Protein AF-A0A3B0TX90-F1 (afdb_monomer)

Organism: NCBI:txid652676

Foldseek 3Di:
DVVVVVVCCVPVVVVVVVVVVVVVVVVVVVVVVVVVVVVVVVVVVVVVLVVLDPVVLLVLLVVLLVVCCVVPVVCNVVSVVLSVLLVCCSNPQQPDQKHFQVSQVSNVVSSVVSVCSVCPVPDDDDDDDDDPDRRDIDRPPPVVVVVVVVD

Secondary structure (DSSP, 8-state):
-HHHHHHHHHHHHHHHHHHHHHHHHHHHHHHHHHHHHHHHHHHHHHHHHHHTS-HHHHHHHHHHHHHHHHH-GGGHHHHHHHHHHHHHIIIIISSSS-EEHHHHHHHHHHHHHHHHHHTTTT---------S-TT-EE-TTHHHHHHHHH-

Mean predicted aligned error: 8.79 Å

InterPro domains:
  IPR010559 Signal transduction histidine kinase, internal region [PF06580] (44-121)
  IPR050640 Bacterial two-component sensor kinase systems [PTHR34220] (16-148)

Sequence (151 aa):
MKCLSDYLWQTLVPIVFFSFLWMLYGYLEKQEEVELVQQKNTEMELQFLKSQINPHVLFNNLNTIYSYSLEQPKKVPKLILMLSDNLKHVLYESDGHKVALQNELDYIDNYIAFQKIRTENIKTIEYSKKITNFKHEIAPLLLITIIEKCL

Radius of gyration: 30.24 Å; Cα contacts (8 Å, |Δi|>4): 71; chains: 1; bounding box: 78×25×91 Å

Structure (mmCIF, N/CA/C/O backbone):
data_AF-A0A3B0TX90-F1
#
_entry.id   AF-A0A3B0TX90-F1
#
loop_
_atom_site.group_PDB
_atom_site.id
_atom_site.type_symbol
_atom_site.label_atom_id
_atom_site.label_alt_id
_atom_site.label_comp_id
_atom_site.label_asym_id
_atom_site.label_entity_id
_atom_site.label_seq_id
_atom_site.pdbx_PDB_ins_code
_atom_site.Cartn_x
_atom_site.Cartn_y
_atom_site.Cartn_z
_atom_site.occupancy
_atom_site.B_iso_or_equiv
_atom_site.auth_seq_id
_atom_site.auth_comp_id
_atom_site.auth_asym_id
_atom_site.auth_atom_id
_atom_site.pdbx_PDB_model_num
ATOM 1 N N . MET A 1 1 ? 48.476 -1.879 -64.547 1.00 58.41 1 MET A N 1
ATOM 2 C CA . MET A 1 1 ? 47.214 -1.914 -63.769 1.00 58.41 1 MET A CA 1
ATOM 3 C C . MET A 1 1 ? 47.365 -2.303 -62.290 1.00 58.41 1 MET A C 1
ATOM 5 O O . MET A 1 1 ? 46.366 -2.217 -61.596 1.00 58.41 1 MET A O 1
ATOM 9 N N . LYS A 1 2 ? 48.553 -2.665 -61.764 1.00 58.09 2 LYS A N 1
ATOM 10 C CA . LYS A 1 2 ? 48.714 -3.005 -60.331 1.00 58.09 2 LYS A CA 1
ATOM 11 C C . LYS A 1 2 ? 48.678 -1.786 -59.381 1.00 58.09 2 LYS A C 1
ATOM 13 O O . LYS A 1 2 ? 48.005 -1.853 -58.367 1.00 58.09 2 LYS A O 1
ATOM 18 N N . CYS A 1 3 ? 49.231 -0.628 -59.774 1.00 69.56 3 CYS A N 1
ATOM 19 C CA . CYS A 1 3 ? 49.285 0.547 -58.883 1.00 69.56 3 CYS A CA 1
ATOM 20 C C . CYS A 1 3 ? 47.922 1.072 -58.402 1.00 69.56 3 CYS A C 1
ATOM 22 O O . CYS A 1 3 ? 47.783 1.375 -57.226 1.00 69.56 3 CYS A O 1
ATOM 24 N N . LEU A 1 4 ? 46.911 1.199 -59.272 1.00 72.62 4 LEU A N 1
ATOM 25 C CA . LEU A 1 4 ? 45.627 1.792 -58.863 1.00 72.62 4 LEU A CA 1
ATOM 26 C C . LEU A 1 4 ? 44.883 0.896 -57.858 1.00 72.62 4 LEU A C 1
ATOM 28 O O . LEU A 1 4 ? 44.311 1.392 -56.895 1.00 72.62 4 LEU A O 1
ATOM 32 N N . SER A 1 5 ? 44.941 -0.423 -58.065 1.00 80.50 5 SER A N 1
ATOM 33 C CA . SER A 1 5 ? 44.339 -1.410 -57.165 1.00 80.50 5 SER A CA 1
ATOM 34 C C . SER A 1 5 ? 44.992 -1.395 -55.781 1.00 80.50 5 SER A C 1
ATOM 36 O O . SER A 1 5 ? 44.286 -1.476 -54.779 1.00 80.50 5 SER A O 1
ATOM 38 N N . ASP A 1 6 ? 46.318 -1.247 -55.716 1.00 82.62 6 ASP A N 1
ATOM 39 C CA . ASP A 1 6 ? 47.061 -1.260 -54.451 1.00 82.62 6 ASP A CA 1
ATOM 40 C C . ASP A 1 6 ? 46.771 -0.009 -53.599 1.00 82.62 6 ASP A C 1
ATOM 42 O O . ASP A 1 6 ? 46.571 -0.119 -52.389 1.00 82.62 6 ASP A O 1
ATOM 46 N N . TYR A 1 7 ? 46.650 1.173 -54.222 1.00 83.94 7 TYR A N 1
ATOM 47 C CA . TYR A 1 7 ? 46.251 2.409 -53.527 1.00 83.94 7 TYR A CA 1
ATOM 48 C C . TYR A 1 7 ? 44.793 2.374 -53.043 1.00 83.94 7 TYR A C 1
ATOM 50 O O . TYR A 1 7 ? 44.487 2.833 -51.938 1.00 83.94 7 TYR A O 1
ATOM 58 N N . LEU A 1 8 ? 43.884 1.807 -53.843 1.00 81.94 8 LEU A N 1
ATOM 59 C CA . LEU A 1 8 ? 42.488 1.619 -53.438 1.00 81.94 8 LEU A CA 1
ATOM 60 C C . LEU A 1 8 ? 42.384 0.665 -52.242 1.00 81.94 8 LEU A C 1
ATOM 62 O O . LEU A 1 8 ? 41.662 0.951 -51.291 1.00 81.94 8 LEU A O 1
ATOM 66 N N . TRP A 1 9 ? 43.156 -0.423 -52.239 1.00 85.25 9 TRP A N 1
ATOM 67 C CA . TRP A 1 9 ? 43.198 -1.357 -51.115 1.00 85.25 9 TRP A CA 1
ATOM 68 C C . TRP A 1 9 ? 43.786 -0.724 -49.843 1.00 85.25 9 TRP A C 1
ATOM 70 O O . TRP A 1 9 ? 43.217 -0.878 -48.763 1.00 85.25 9 TRP A O 1
ATOM 80 N N . GLN A 1 10 ? 44.872 0.052 -49.963 1.00 85.75 10 GLN A N 1
ATOM 81 C CA . GLN A 1 10 ? 45.500 0.746 -48.826 1.00 85.75 10 GLN A CA 1
ATOM 82 C C . GLN A 1 10 ? 44.595 1.789 -48.159 1.00 85.75 10 GLN A C 1
ATOM 84 O O . GLN A 1 10 ? 44.761 2.052 -46.972 1.00 85.75 10 GLN A O 1
ATOM 89 N N . THR A 1 11 ? 43.652 2.382 -48.891 1.00 87.56 11 THR A N 1
ATOM 90 C CA . THR A 1 11 ? 42.752 3.422 -48.362 1.00 87.56 11 THR A CA 1
ATOM 91 C C . THR A 1 11 ? 41.418 2.863 -47.872 1.00 87.56 11 THR A C 1
ATOM 93 O O . THR A 1 11 ? 40.937 3.273 -46.817 1.00 87.56 11 THR A O 1
ATOM 96 N N . LEU A 1 12 ? 40.836 1.890 -48.578 1.00 91.81 12 LEU A N 1
ATOM 97 C CA . LEU A 1 12 ? 39.545 1.301 -48.212 1.00 91.81 12 LEU A CA 1
ATOM 98 C C . LEU A 1 12 ? 39.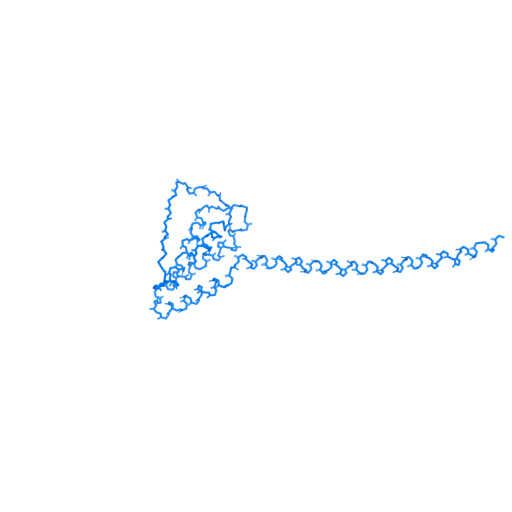618 0.443 -46.948 1.00 91.81 12 LEU A C 1
ATOM 100 O O . LEU A 1 12 ? 38.717 0.520 -46.114 1.00 91.81 12 LEU A O 1
ATOM 104 N N . VAL A 1 13 ? 40.679 -0.354 -46.780 1.00 92.19 13 VAL A N 1
ATOM 105 C CA . VAL A 1 13 ? 40.799 -1.269 -45.633 1.00 92.19 13 VAL A CA 1
ATOM 106 C C . VAL A 1 13 ? 40.806 -0.513 -44.295 1.00 92.19 13 VAL A C 1
ATOM 108 O O . VAL A 1 13 ? 40.012 -0.877 -43.426 1.00 92.19 13 VAL A O 1
ATOM 111 N N . PRO A 1 14 ? 41.595 0.566 -44.109 1.00 93.38 14 PRO A N 1
ATOM 112 C CA . PRO A 1 14 ? 41.521 1.377 -42.898 1.00 93.38 14 PRO A CA 1
ATOM 113 C C . PRO A 1 14 ? 40.147 2.006 -42.685 1.00 93.38 14 PRO A C 1
ATOM 115 O O . PRO A 1 14 ? 39.657 1.984 -41.566 1.00 93.38 14 PRO A O 1
ATOM 118 N N . ILE A 1 15 ? 39.494 2.528 -43.731 1.00 95.12 15 ILE A N 1
ATOM 119 C CA . ILE A 1 15 ? 38.168 3.159 -43.602 1.00 95.12 15 ILE A CA 1
ATOM 120 C C . ILE A 1 15 ? 37.134 2.151 -43.097 1.00 95.12 15 ILE A C 1
ATOM 122 O O . ILE A 1 15 ? 36.398 2.445 -42.157 1.00 95.12 15 ILE A O 1
ATOM 126 N N . VAL A 1 16 ? 37.102 0.953 -43.683 1.00 95.38 16 VAL A N 1
ATOM 127 C CA . VAL A 1 16 ? 36.196 -0.118 -43.247 1.00 95.38 16 VAL A CA 1
ATOM 128 C C . VAL A 1 16 ? 36.539 -0.560 -41.827 1.00 95.38 16 VAL A C 1
ATOM 130 O O . VAL A 1 16 ? 35.637 -0.740 -41.015 1.00 95.38 16 VAL A O 1
ATOM 133 N N . PHE A 1 17 ? 37.826 -0.672 -41.493 1.00 95.25 17 PHE A N 1
ATOM 134 C CA . PHE A 1 17 ? 38.270 -1.033 -40.150 1.00 95.25 17 PHE A CA 1
ATOM 135 C C . PHE A 1 17 ? 37.866 0.012 -39.101 1.00 95.25 17 PHE A C 1
ATOM 137 O O . PHE A 1 17 ? 37.266 -0.340 -38.091 1.00 95.25 17 PHE A O 1
ATOM 144 N N . PHE A 1 18 ? 38.116 1.300 -39.349 1.00 96.12 18 PHE A N 1
ATOM 145 C CA . PHE A 1 18 ? 37.708 2.385 -38.455 1.00 96.12 18 PHE A CA 1
ATOM 146 C C . PHE A 1 18 ? 36.187 2.504 -38.355 1.00 96.12 18 PHE A C 1
ATOM 148 O O . PHE A 1 18 ? 35.671 2.706 -37.261 1.00 96.12 18 PHE A O 1
ATOM 155 N N . SER A 1 19 ? 35.460 2.324 -39.461 1.00 95.31 19 SER A N 1
ATOM 156 C CA . SER A 1 19 ? 33.996 2.288 -39.450 1.00 95.31 19 SER A CA 1
ATOM 157 C C . SER A 1 19 ? 33.471 1.120 -38.617 1.00 95.31 19 SER A C 1
ATOM 159 O O . SER A 1 19 ? 32.530 1.304 -37.850 1.00 95.31 19 SER A O 1
ATOM 161 N N . PHE A 1 20 ? 34.096 -0.053 -38.719 1.00 96.38 20 PHE A N 1
ATOM 162 C CA . PHE A 1 20 ? 33.746 -1.224 -37.923 1.00 96.38 20 PHE A CA 1
ATOM 163 C C . PHE A 1 20 ? 34.062 -1.022 -36.438 1.00 96.38 20 PHE A C 1
ATOM 165 O O . PHE A 1 20 ? 33.230 -1.336 -35.592 1.00 96.38 20 PHE A O 1
ATOM 172 N N . LEU A 1 21 ? 35.218 -0.436 -36.107 1.00 96.44 21 LEU A N 1
ATOM 173 C CA . LEU A 1 21 ? 35.563 -0.081 -34.729 1.00 96.44 21 LEU A CA 1
ATOM 174 C C . LEU A 1 21 ? 34.595 0.949 -34.143 1.00 96.44 21 LEU A C 1
ATOM 176 O O . LEU A 1 21 ? 34.167 0.801 -33.003 1.00 96.44 21 LEU A O 1
ATOM 180 N N . TRP A 1 22 ? 34.222 1.965 -34.921 1.00 96.44 22 TRP A N 1
ATOM 181 C CA . TRP A 1 22 ? 33.256 2.973 -34.496 1.00 96.44 22 TRP A CA 1
ATOM 182 C C . TRP A 1 22 ? 31.862 2.369 -34.291 1.00 96.44 22 TRP A C 1
ATOM 184 O O . TRP A 1 22 ? 31.214 2.649 -33.285 1.00 96.44 22 TRP A O 1
ATOM 194 N N . MET A 1 23 ? 31.437 1.469 -35.183 1.00 95.56 23 MET A N 1
ATOM 195 C CA . MET A 1 23 ? 30.191 0.715 -35.040 1.00 95.56 23 MET A CA 1
ATOM 196 C C . MET A 1 23 ? 30.203 -0.183 -33.795 1.00 95.56 23 MET A C 1
ATOM 198 O O . MET A 1 23 ? 29.217 -0.214 -33.064 1.00 95.56 23 MET A O 1
ATOM 202 N N . LEU A 1 24 ? 31.307 -0.890 -33.527 1.00 95.94 24 LEU A N 1
ATOM 203 C CA . LEU A 1 24 ? 31.468 -1.703 -32.318 1.00 95.94 24 LEU A CA 1
ATOM 204 C C . LEU A 1 24 ? 31.420 -0.851 -31.050 1.00 95.94 24 LEU A C 1
ATOM 206 O O . LEU A 1 24 ? 30.755 -1.230 -30.091 1.00 95.94 24 LEU A O 1
ATOM 210 N N . TYR A 1 25 ? 32.095 0.299 -31.053 1.00 95.81 25 TYR A N 1
ATOM 211 C CA . TYR A 1 25 ? 32.096 1.212 -29.915 1.00 95.81 25 TYR A CA 1
ATOM 212 C C . TYR A 1 25 ? 30.686 1.739 -29.625 1.00 95.81 25 TYR A C 1
ATOM 214 O O . TYR A 1 25 ? 30.205 1.615 -28.502 1.00 95.81 25 TYR A O 1
ATOM 222 N N . GLY A 1 26 ? 29.983 2.219 -30.656 1.00 95.50 26 GLY A N 1
ATOM 223 C CA . GLY A 1 26 ? 28.599 2.673 -30.519 1.00 95.50 26 GLY A CA 1
ATOM 224 C C . GLY A 1 26 ? 27.636 1.556 -30.103 1.00 95.50 26 GLY A C 1
ATOM 225 O O . GLY A 1 26 ? 26.682 1.807 -29.374 1.00 95.50 26 GLY A O 1
ATOM 226 N N . TYR A 1 27 ? 27.887 0.310 -30.517 1.00 95.62 27 TYR A N 1
ATOM 227 C CA . TYR A 1 27 ? 27.098 -0.842 -30.079 1.00 95.62 27 TYR A CA 1
ATOM 228 C C . TYR A 1 27 ? 27.282 -1.139 -28.584 1.00 95.62 27 TYR A C 1
ATOM 230 O O . TYR A 1 27 ? 26.294 -1.391 -27.897 1.00 95.62 27 TYR A O 1
ATOM 238 N N . LEU A 1 28 ? 28.518 -1.082 -28.074 1.00 95.00 28 LEU A N 1
ATOM 239 C CA . LEU A 1 28 ? 28.814 -1.286 -26.651 1.00 95.00 28 LEU A CA 1
ATOM 240 C C . LEU A 1 28 ? 28.189 -0.190 -25.780 1.00 95.00 28 LEU A C 1
ATOM 242 O O . LEU A 1 28 ? 27.507 -0.504 -24.809 1.00 95.00 28 LEU A O 1
ATOM 246 N N . GLU A 1 29 ? 28.347 1.075 -26.170 1.00 95.69 29 GLU A N 1
ATOM 247 C CA . GLU A 1 29 ? 27.736 2.214 -25.472 1.00 95.69 29 GLU A CA 1
ATOM 248 C C . GLU A 1 29 ? 26.203 2.100 -25.458 1.00 95.69 29 GLU A C 1
ATOM 250 O O . GLU A 1 29 ? 25.553 2.323 -24.435 1.00 95.69 29 GLU A O 1
ATOM 255 N N . LYS A 1 30 ? 25.608 1.653 -26.573 1.00 94.50 30 LYS A N 1
ATOM 256 C CA . LYS A 1 30 ? 24.162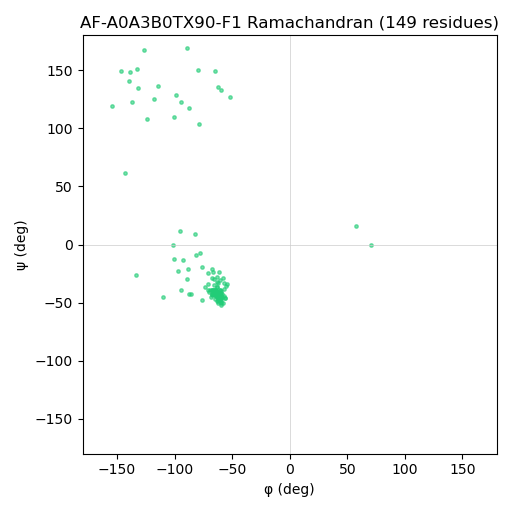 1.435 -26.642 1.00 94.50 30 LYS A CA 1
ATOM 257 C C . LYS A 1 30 ? 23.689 0.312 -25.723 1.00 94.50 30 LYS A C 1
ATOM 259 O O . LYS A 1 30 ? 22.581 0.408 -25.197 1.00 94.50 30 LYS A O 1
ATOM 264 N N . GLN A 1 31 ? 24.483 -0.744 -25.532 1.00 94.75 31 GLN A N 1
ATOM 265 C CA . GLN A 1 31 ? 24.131 -1.805 -24.587 1.00 94.75 31 GLN A CA 1
ATOM 266 C C . GLN A 1 31 ? 24.101 -1.294 -23.147 1.00 94.75 31 GLN A C 1
ATOM 268 O O . GLN A 1 31 ? 23.139 -1.582 -22.439 1.00 94.75 31 GLN A O 1
ATOM 273 N N . GLU A 1 32 ? 25.089 -0.494 -22.745 1.00 94.81 32 GLU A N 1
ATOM 274 C CA . GLU A 1 32 ? 25.132 0.106 -21.407 1.00 94.81 32 GLU A CA 1
ATOM 275 C C . GLU A 1 32 ? 23.927 1.030 -21.171 1.00 94.81 32 GLU A C 1
ATOM 277 O O . GLU A 1 32 ? 23.274 0.964 -20.129 1.00 94.81 32 GLU A O 1
ATOM 282 N N . GLU A 1 33 ? 23.554 1.834 -22.172 1.00 95.88 33 GLU A N 1
ATOM 283 C CA . GLU A 1 33 ? 22.362 2.684 -22.101 1.00 95.88 33 GLU A CA 1
ATOM 284 C C . GLU A 1 33 ? 21.073 1.855 -21.954 1.00 95.88 33 GLU A C 1
ATOM 286 O O . GLU A 1 33 ? 20.211 2.181 -21.135 1.00 95.88 33 GLU A O 1
ATOM 291 N N . VAL A 1 34 ? 20.931 0.770 -22.725 1.00 95.88 34 VAL A N 1
ATOM 292 C CA . VAL A 1 34 ? 19.766 -0.126 -22.648 1.00 95.88 34 VAL A CA 1
ATOM 293 C C . VAL A 1 34 ? 19.681 -0.793 -21.278 1.00 95.88 34 VAL A C 1
ATOM 295 O O . VAL A 1 34 ? 18.594 -0.832 -20.699 1.00 95.88 34 VAL A O 1
ATOM 298 N N . GLU A 1 35 ? 20.799 -1.278 -20.741 1.00 95.50 35 GLU A N 1
ATOM 299 C CA . GLU A 1 35 ? 20.845 -1.886 -19.412 1.00 95.50 35 GLU A CA 1
ATOM 300 C C . GLU A 1 35 ? 20.463 -0.870 -18.329 1.00 95.50 35 GLU A C 1
ATOM 302 O O . GLU A 1 35 ? 19.600 -1.148 -17.495 1.00 95.50 35 GLU A O 1
ATOM 307 N N . LEU A 1 36 ? 21.007 0.347 -18.392 1.00 96.25 36 LEU A N 1
ATOM 308 C CA . LEU A 1 36 ? 20.671 1.423 -17.461 1.00 96.25 36 LEU A CA 1
ATOM 309 C C . LEU A 1 36 ? 19.179 1.785 -17.513 1.00 96.25 36 LEU A C 1
ATOM 311 O O . LEU A 1 36 ? 18.554 2.005 -16.474 1.00 96.25 36 LEU A O 1
ATOM 315 N N . VAL A 1 37 ? 18.589 1.859 -18.709 1.00 95.50 37 VAL A N 1
ATOM 316 C CA . VAL A 1 37 ? 17.152 2.124 -18.876 1.00 95.50 37 VAL A CA 1
ATOM 317 C C . VAL A 1 37 ? 16.314 0.980 -18.304 1.00 95.50 37 VAL A C 1
ATOM 319 O O . VAL A 1 37 ? 15.331 1.241 -17.614 1.00 95.50 37 VAL A O 1
ATOM 322 N N . GLN A 1 38 ? 16.700 -0.277 -18.529 1.00 94.62 38 GLN A N 1
ATOM 323 C CA . GLN A 1 38 ? 16.002 -1.436 -17.963 1.00 94.62 38 GLN A CA 1
ATOM 324 C C . GLN A 1 38 ? 16.079 -1.470 -16.433 1.00 94.62 38 GLN A C 1
ATOM 326 O O . GLN A 1 38 ? 15.067 -1.719 -15.773 1.00 94.62 38 GLN A O 1
ATOM 331 N N . GLN A 1 39 ? 17.246 -1.165 -15.860 1.00 94.62 39 GLN A N 1
ATOM 332 C CA . GLN A 1 39 ? 17.421 -1.047 -14.413 1.00 94.62 39 GLN A CA 1
ATOM 333 C C . GLN A 1 39 ? 16.521 0.052 -13.840 1.00 94.62 39 GLN A C 1
ATOM 335 O O . GLN A 1 39 ? 15.772 -0.201 -12.898 1.00 94.62 39 GLN A O 1
ATOM 340 N N . LYS A 1 40 ? 16.511 1.242 -14.456 1.00 94.06 40 LYS A N 1
ATOM 341 C CA . LYS A 1 40 ? 15.621 2.343 -14.059 1.00 94.06 40 LYS A CA 1
ATOM 342 C C . LYS A 1 40 ? 14.147 1.967 -14.170 1.00 94.06 40 LYS A C 1
ATOM 344 O O . LYS A 1 40 ? 13.382 2.291 -13.271 1.00 94.06 40 LYS A O 1
ATOM 349 N N . ASN A 1 41 ? 13.742 1.276 -15.235 1.00 93.00 41 ASN A N 1
ATOM 350 C CA . ASN A 1 41 ? 12.363 0.812 -15.390 1.00 93.00 41 ASN A CA 1
ATOM 351 C C . ASN A 1 41 ? 11.975 -0.165 -14.279 1.00 93.00 41 ASN A C 1
ATOM 353 O O . ASN A 1 41 ? 10.940 0.019 -13.651 1.00 93.00 41 ASN A O 1
ATOM 357 N N . THR A 1 42 ? 12.839 -1.134 -13.976 1.00 87.62 42 THR A N 1
ATOM 358 C CA . THR A 1 42 ? 12.615 -2.098 -12.888 1.00 87.62 42 THR A CA 1
ATOM 359 C C . THR A 1 42 ? 12.513 -1.391 -11.536 1.00 87.62 42 THR A C 1
ATOM 361 O O . THR A 1 42 ? 11.650 -1.707 -10.719 1.00 87.62 42 THR A O 1
ATOM 364 N N . GLU A 1 43 ? 13.376 -0.404 -11.289 1.00 88.31 43 GLU A N 1
ATOM 365 C CA . GLU A 1 43 ? 13.326 0.397 -10.070 1.00 88.31 43 GLU A CA 1
ATOM 366 C C . GLU A 1 43 ? 12.037 1.225 -9.989 1.00 88.31 43 GLU A C 1
ATOM 368 O O . GLU A 1 43 ? 11.411 1.267 -8.931 1.00 88.31 43 GLU A O 1
ATOM 373 N N . MET A 1 44 ? 11.597 1.831 -11.094 1.00 84.69 44 MET A N 1
ATOM 374 C CA . MET A 1 44 ? 10.338 2.576 -11.158 1.00 84.69 44 MET A CA 1
ATOM 375 C C . MET A 1 44 ? 9.124 1.674 -10.940 1.00 84.69 44 MET A C 1
ATOM 377 O O . MET A 1 44 ? 8.236 2.039 -10.176 1.00 84.69 44 MET A O 1
ATOM 381 N N . GLU A 1 45 ? 9.090 0.489 -11.548 1.00 76.25 45 GLU A N 1
ATOM 382 C CA . GLU A 1 45 ? 8.035 -0.502 -11.320 1.00 76.25 45 GLU A CA 1
ATOM 383 C C . GLU A 1 45 ? 8.006 -0.940 -9.853 1.00 76.25 45 GLU A C 1
ATOM 385 O O . GLU A 1 45 ? 6.945 -0.962 -9.232 1.00 76.25 45 GLU A O 1
ATOM 390 N N . LEU A 1 46 ? 9.173 -1.202 -9.254 1.00 73.19 46 LEU A N 1
ATOM 391 C CA . LEU A 1 46 ? 9.284 -1.535 -7.836 1.00 73.19 46 LEU A CA 1
ATOM 392 C C . LEU A 1 46 ? 8.813 -0.384 -6.939 1.00 73.19 46 LEU A C 1
ATOM 394 O O . LEU A 1 46 ? 8.139 -0.623 -5.937 1.00 73.19 46 LEU A O 1
ATOM 398 N N . GLN A 1 47 ? 9.175 0.858 -7.261 1.00 75.75 47 GLN A N 1
ATOM 399 C CA . GLN A 1 47 ? 8.715 2.038 -6.530 1.00 75.75 47 GLN A CA 1
ATOM 400 C C . GLN A 1 47 ? 7.203 2.229 -6.679 1.00 75.75 47 GLN A C 1
ATOM 402 O O . GLN A 1 47 ? 6.542 2.520 -5.686 1.00 75.75 47 GLN A O 1
ATOM 407 N N . PHE A 1 48 ? 6.644 1.998 -7.868 1.00 77.56 48 PHE A N 1
ATOM 408 C CA . PHE A 1 48 ? 5.206 2.030 -8.120 1.00 77.56 48 PHE A CA 1
ATOM 409 C C . PHE A 1 48 ? 4.470 0.963 -7.298 1.00 77.56 48 PHE A C 1
ATOM 411 O O . PHE A 1 48 ? 3.558 1.294 -6.543 1.00 77.56 48 PHE A O 1
ATOM 418 N N . LEU A 1 49 ? 4.932 -0.289 -7.340 1.00 69.19 49 LEU A N 1
ATOM 419 C CA . LEU A 1 49 ? 4.417 -1.391 -6.519 1.00 69.19 49 LEU A CA 1
ATOM 420 C C . LEU A 1 49 ? 4.485 -1.062 -5.023 1.00 69.19 49 LEU A C 1
ATOM 422 O O . LEU A 1 49 ? 3.509 -1.236 -4.300 1.00 69.19 49 LEU A O 1
ATOM 426 N N . LYS A 1 50 ? 5.618 -0.525 -4.552 1.00 65.56 50 LYS A N 1
ATOM 427 C CA . LYS A 1 50 ? 5.772 -0.075 -3.161 1.00 65.56 50 LYS A CA 1
ATOM 428 C C . LYS A 1 50 ? 4.833 1.073 -2.820 1.00 65.56 50 LYS A C 1
ATOM 430 O O . LYS A 1 50 ? 4.345 1.103 -1.700 1.00 65.56 50 LYS A O 1
ATOM 435 N N . SER A 1 51 ? 4.581 1.989 -3.752 1.00 72.19 51 SER A N 1
ATOM 436 C CA . SER A 1 51 ? 3.709 3.146 -3.533 1.00 72.19 51 SER A CA 1
ATOM 437 C C . SER A 1 51 ? 2.241 2.772 -3.351 1.00 72.19 51 SER A C 1
ATOM 439 O O . SER A 1 51 ? 1.513 3.540 -2.725 1.00 72.19 51 SER A O 1
ATOM 441 N N . GLN A 1 52 ? 1.822 1.586 -3.822 1.00 72.25 52 GLN A N 1
ATOM 442 C CA . GLN A 1 52 ? 0.477 1.076 -3.552 1.00 72.25 52 GLN A CA 1
ATOM 443 C C . GLN A 1 52 ? 0.225 0.980 -2.037 1.00 72.25 52 GLN A C 1
ATOM 445 O O . GLN A 1 52 ? -0.871 1.280 -1.573 1.00 72.25 52 GLN A O 1
ATOM 450 N N . ILE A 1 53 ? 1.257 0.677 -1.238 1.00 74.62 53 ILE A N 1
ATOM 451 C CA . ILE A 1 53 ? 1.204 0.772 0.224 1.00 74.62 53 ILE A CA 1
ATOM 452 C C . ILE A 1 53 ? 1.840 2.085 0.677 1.00 74.62 53 ILE A C 1
ATOM 454 O O . ILE A 1 53 ? 3.003 2.356 0.406 1.00 74.62 53 ILE A O 1
ATOM 458 N N . ASN A 1 54 ? 1.136 2.861 1.500 1.00 79.25 54 ASN A N 1
ATOM 459 C CA . ASN A 1 54 ? 1.767 3.949 2.240 1.00 79.25 54 ASN A CA 1
ATOM 460 C C . ASN A 1 54 ? 2.513 3.372 3.468 1.00 79.25 54 ASN A C 1
ATOM 462 O O . ASN A 1 54 ? 1.860 3.020 4.461 1.00 79.25 54 ASN A O 1
ATOM 466 N N . PRO A 1 55 ? 3.861 3.262 3.453 1.00 82.56 55 PRO A N 1
ATOM 467 C CA . PRO A 1 55 ? 4.605 2.609 4.532 1.00 82.56 55 PRO A CA 1
ATOM 468 C C . PRO A 1 55 ? 4.424 3.335 5.864 1.00 82.56 55 PRO A C 1
ATOM 470 O O . PRO A 1 55 ? 4.354 2.702 6.914 1.00 82.56 55 PRO A O 1
ATOM 473 N N . HIS A 1 56 ? 4.279 4.660 5.833 1.00 83.88 56 HIS A N 1
ATOM 474 C CA . HIS A 1 56 ? 4.033 5.452 7.030 1.00 83.88 56 HIS A CA 1
ATOM 475 C C . HIS A 1 56 ? 2.680 5.101 7.665 1.00 83.88 56 HIS A C 1
ATOM 477 O O . HIS A 1 56 ? 2.605 4.891 8.875 1.00 83.88 56 HIS A O 1
ATOM 483 N N . VAL A 1 57 ? 1.619 4.964 6.863 1.00 84.44 57 VAL A N 1
ATOM 484 C CA . VAL A 1 57 ? 0.302 4.525 7.363 1.00 84.44 57 VAL A CA 1
ATOM 485 C C . VAL A 1 57 ? 0.381 3.118 7.952 1.00 84.44 57 VAL A C 1
ATOM 487 O O . VAL A 1 57 ? -0.156 2.888 9.036 1.00 84.44 57 VAL A O 1
ATOM 490 N N . LEU A 1 58 ? 1.088 2.197 7.292 1.00 90.06 58 LEU A N 1
ATOM 491 C CA . LEU A 1 58 ? 1.278 0.833 7.784 1.00 90.06 58 LEU A CA 1
ATOM 492 C C . LEU A 1 58 ? 1.978 0.808 9.151 1.00 90.06 58 LEU A C 1
ATOM 494 O O . LEU A 1 58 ? 1.449 0.217 10.094 1.00 90.06 58 LEU A O 1
ATOM 498 N N . PHE A 1 59 ? 3.127 1.478 9.286 1.00 90.56 59 PHE A N 1
ATOM 499 C CA . PHE A 1 59 ? 3.847 1.545 10.562 1.00 90.56 59 PHE A CA 1
ATOM 500 C C . PHE A 1 59 ? 3.003 2.193 11.659 1.00 90.56 59 PHE A C 1
ATOM 502 O O . PHE A 1 59 ? 2.987 1.706 12.788 1.00 90.56 59 PHE A O 1
ATOM 509 N N . ASN A 1 60 ? 2.241 3.237 11.331 1.00 89.56 60 ASN A N 1
ATOM 510 C CA . ASN A 1 60 ? 1.347 3.870 12.294 1.00 89.56 60 ASN A CA 1
ATOM 511 C C . ASN A 1 60 ? 0.247 2.923 12.770 1.00 89.56 60 ASN A C 1
ATOM 513 O O . ASN A 1 60 ? -0.014 2.858 13.967 1.00 89.56 60 ASN A O 1
ATOM 517 N N . ASN A 1 61 ? -0.367 2.160 11.866 1.00 93.25 61 ASN A N 1
ATOM 518 C CA . ASN A 1 61 ? -1.398 1.196 12.242 1.00 93.25 61 ASN A CA 1
ATOM 519 C C . ASN A 1 61 ? -0.816 0.065 13.107 1.00 93.25 61 ASN A C 1
ATOM 521 O O . ASN A 1 61 ? -1.440 -0.321 14.093 1.00 93.25 61 ASN A O 1
ATOM 525 N N . LEU A 1 62 ? 0.396 -0.416 12.805 1.00 94.81 62 LEU A N 1
ATOM 526 C CA . LEU A 1 62 ? 1.108 -1.389 13.643 1.00 94.81 62 LEU A CA 1
ATOM 527 C C . LEU A 1 62 ? 1.415 -0.832 15.040 1.00 94.81 62 LEU A C 1
ATOM 529 O O . LEU A 1 62 ? 1.169 -1.511 16.035 1.00 94.81 62 LEU A O 1
ATOM 533 N N . ASN A 1 63 ? 1.882 0.415 15.128 1.00 93.69 63 ASN A N 1
ATOM 534 C CA . ASN A 1 63 ? 2.139 1.078 16.407 1.00 93.69 63 ASN A CA 1
ATOM 535 C C . ASN A 1 63 ? 0.849 1.267 17.215 1.00 93.69 63 ASN A C 1
ATOM 537 O O . ASN A 1 63 ? 0.834 1.004 18.414 1.00 93.69 63 ASN A O 1
ATOM 541 N N . THR A 1 64 ? -0.258 1.642 16.567 1.00 92.06 64 THR A N 1
ATOM 542 C CA . THR A 1 64 ? -1.578 1.701 17.210 1.00 92.06 64 THR A CA 1
ATOM 543 C C . THR A 1 64 ? -1.995 0.338 17.760 1.00 92.06 64 THR A C 1
ATOM 545 O O . THR A 1 64 ? -2.451 0.254 18.900 1.00 92.06 64 THR A O 1
ATOM 548 N N . ILE A 1 65 ? -1.811 -0.738 16.988 1.00 95.44 65 ILE A N 1
ATOM 549 C CA . ILE A 1 65 ? -2.096 -2.105 17.446 1.00 95.44 65 ILE A CA 1
ATOM 550 C C . ILE A 1 65 ? -1.224 -2.460 18.655 1.00 95.44 65 ILE A C 1
ATOM 552 O O . ILE A 1 65 ? -1.733 -3.023 19.623 1.00 95.44 65 ILE A O 1
ATOM 556 N N . TYR A 1 66 ? 0.063 -2.106 18.626 1.00 94.75 66 TYR A N 1
ATOM 557 C CA . TYR A 1 66 ? 0.979 -2.327 19.742 1.00 94.75 66 TYR A CA 1
ATOM 558 C C . TYR A 1 66 ? 0.513 -1.603 21.011 1.00 94.75 66 TYR A C 1
ATOM 560 O O . TYR A 1 66 ? 0.358 -2.250 22.047 1.00 94.75 66 TYR A O 1
ATOM 568 N N . SER A 1 67 ? 0.187 -0.309 20.939 1.00 92.94 67 SER A N 1
ATOM 569 C CA . SER A 1 67 ? -0.355 0.435 22.087 1.00 92.94 67 SER A CA 1
ATOM 570 C C . SER A 1 67 ? -1.637 -0.209 22.626 1.00 92.94 67 SER A C 1
ATOM 572 O O . SER A 1 67 ? -1.765 -0.447 23.827 1.00 92.94 67 SER A O 1
ATOM 574 N N . TYR A 1 68 ? -2.550 -0.613 21.738 1.00 93.50 68 TYR A N 1
ATOM 575 C CA . TYR A 1 68 ? -3.782 -1.303 22.125 1.00 93.50 68 TYR A CA 1
ATOM 576 C C . TYR A 1 68 ? -3.545 -2.699 22.709 1.00 93.50 68 TYR A C 1
ATOM 578 O O . TYR A 1 68 ? -4.381 -3.178 23.472 1.00 93.50 68 TYR A O 1
ATOM 586 N N . SER A 1 69 ? -2.425 -3.355 22.404 1.00 95.06 69 SER A N 1
ATOM 587 C CA . SER A 1 69 ? -2.065 -4.624 23.044 1.00 95.06 69 SER A CA 1
ATOM 588 C C . SER A 1 69 ? -1.738 -4.471 24.522 1.00 95.06 69 SER A C 1
ATOM 590 O O . SER A 1 69 ? -2.003 -5.390 25.295 1.00 95.06 69 SER A O 1
ATOM 592 N N . LEU A 1 70 ? -1.248 -3.296 24.916 1.00 94.81 70 LEU A N 1
ATOM 593 C CA . LEU A 1 70 ? -0.956 -2.963 26.304 1.00 94.81 70 LEU A CA 1
ATOM 594 C C . LEU A 1 70 ? -2.202 -2.429 27.022 1.00 94.81 70 LEU A C 1
ATOM 596 O O . LEU A 1 70 ? -2.484 -2.830 28.147 1.00 94.81 70 LEU A O 1
ATOM 600 N N . GLU A 1 71 ? -2.974 -1.559 26.366 1.00 92.69 71 GLU A N 1
ATOM 601 C CA . GLU A 1 71 ? -4.101 -0.856 26.995 1.00 92.69 71 GLU A CA 1
ATOM 602 C C . GLU A 1 71 ? -5.424 -1.635 26.937 1.00 92.69 71 GLU A C 1
ATOM 604 O O . GLU A 1 71 ? -6.194 -1.659 27.897 1.00 92.69 71 GLU A O 1
ATOM 609 N N . GLN A 1 72 ? -5.729 -2.255 25.793 1.00 92.88 72 GLN A N 1
ATOM 610 C CA . GLN A 1 72 ? -7.027 -2.873 25.495 1.00 92.88 72 GLN A CA 1
ATOM 611 C C . GLN A 1 72 ? -6.857 -4.172 24.679 1.00 92.88 72 GLN A C 1
ATOM 613 O O . GLN A 1 72 ? -7.395 -4.288 23.570 1.00 92.88 72 GLN A O 1
ATOM 618 N N . PRO A 1 73 ? -6.174 -5.200 25.224 1.00 93.44 73 PRO A N 1
ATOM 619 C CA . PRO A 1 73 ? -5.761 -6.393 24.476 1.00 93.44 73 PRO A CA 1
ATOM 620 C C . PRO A 1 73 ? -6.926 -7.145 23.820 1.00 93.44 73 PRO A C 1
ATOM 622 O O . PRO A 1 73 ? -6.771 -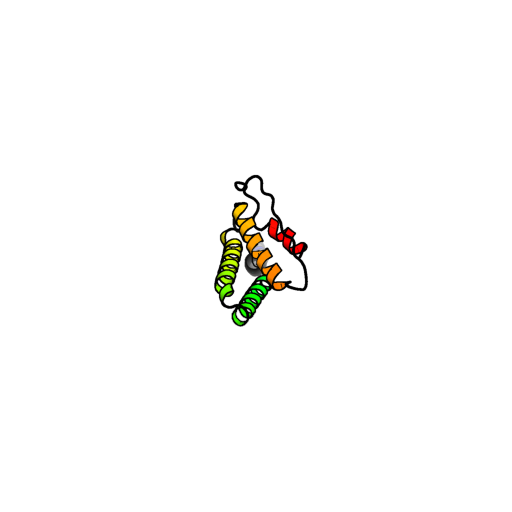7.733 22.753 1.00 93.44 73 PRO A O 1
ATOM 625 N N . LYS A 1 74 ? -8.132 -7.068 24.399 1.00 95.44 74 LYS A N 1
ATOM 626 C CA . LYS A 1 74 ? -9.351 -7.672 23.832 1.00 95.44 74 LYS A CA 1
ATOM 627 C C . LYS A 1 74 ? -9.72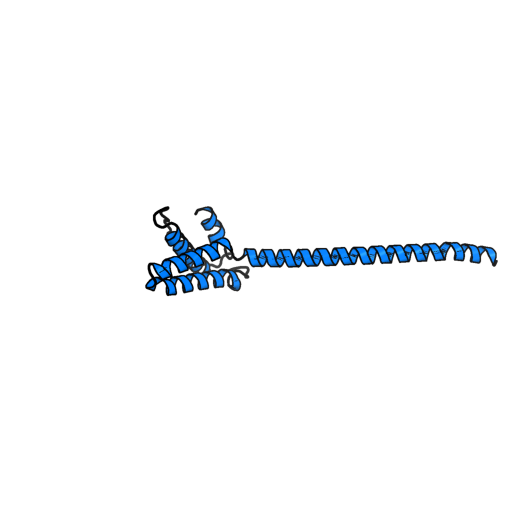8 -7.116 22.450 1.00 95.44 74 LYS A C 1
ATOM 629 O O . LYS A 1 74 ? -10.435 -7.792 21.710 1.00 95.44 74 LYS A O 1
ATOM 634 N N . LYS A 1 75 ? -9.288 -5.901 22.095 1.00 92.56 75 LYS A N 1
ATOM 635 C CA . LYS A 1 75 ? -9.562 -5.268 20.792 1.00 92.56 75 LYS A CA 1
ATOM 636 C C . LYS A 1 75 ? -8.524 -5.615 19.719 1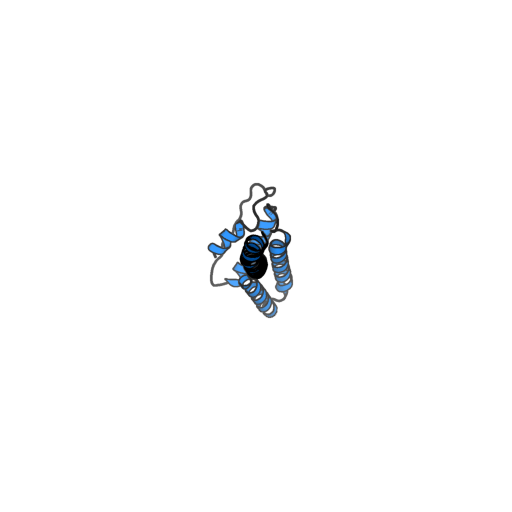.00 92.56 75 LYS A C 1
ATOM 638 O O . LYS A 1 75 ? -8.840 -5.521 18.536 1.00 92.56 75 LYS A O 1
ATOM 643 N N . VAL A 1 76 ? -7.323 -6.047 20.108 1.00 95.19 76 VAL A N 1
ATOM 644 C CA . VAL A 1 76 ? -6.200 -6.304 19.189 1.00 95.19 76 VAL A CA 1
ATOM 645 C C . VAL A 1 76 ? -6.524 -7.293 18.069 1.00 95.19 76 VAL A C 1
ATOM 647 O O . VAL A 1 76 ? -6.229 -6.955 16.923 1.00 95.19 76 VAL A O 1
ATOM 650 N N . PRO A 1 77 ? -7.170 -8.454 18.317 1.00 96.44 77 PRO A N 1
ATOM 651 C CA . PRO A 1 77 ? -7.463 -9.402 17.240 1.00 96.44 77 PRO A CA 1
ATOM 652 C C . PRO A 1 77 ? -8.278 -8.774 16.106 1.00 96.44 77 PRO A C 1
ATOM 654 O O . PRO A 1 77 ? -8.013 -9.023 14.933 1.00 96.44 77 PRO A O 1
ATOM 657 N N . LYS A 1 78 ? -9.228 -7.896 16.453 1.00 94.75 78 LYS A N 1
ATOM 658 C CA . LYS A 1 78 ? -10.039 -7.175 15.472 1.00 94.75 78 LYS A CA 1
ATOM 659 C C . LYS A 1 78 ? -9.203 -6.173 14.675 1.00 94.75 78 LYS A C 1
ATOM 661 O O . LYS A 1 78 ? -9.357 -6.101 13.463 1.00 94.75 78 LYS A O 1
ATOM 666 N N . LEU A 1 79 ? -8.316 -5.423 15.331 1.00 94.81 79 LEU A N 1
ATOM 667 C CA . LEU A 1 79 ? -7.458 -4.449 14.649 1.00 94.81 79 LEU A CA 1
ATOM 668 C C . LEU A 1 79 ? -6.477 -5.125 13.682 1.00 94.81 79 LEU A C 1
ATOM 670 O O . LEU A 1 79 ? -6.270 -4.626 12.581 1.00 94.81 79 LEU A O 1
ATOM 674 N N . ILE A 1 80 ? -5.917 -6.279 14.057 1.00 96.06 80 ILE A N 1
ATOM 675 C CA . ILE A 1 80 ? -5.057 -7.070 13.166 1.00 96.06 80 ILE A CA 1
ATOM 676 C C . ILE A 1 80 ? -5.833 -7.499 11.918 1.00 96.06 80 ILE A C 1
ATOM 678 O O . ILE A 1 80 ? -5.328 -7.334 10.809 1.00 96.06 80 ILE A O 1
ATOM 682 N N . LEU A 1 81 ? -7.062 -7.997 12.087 1.00 95.62 81 LEU A N 1
ATOM 683 C CA . LEU A 1 81 ? -7.904 -8.399 10.961 1.00 95.62 81 LEU A CA 1
ATOM 684 C C . LEU A 1 81 ? -8.208 -7.213 10.035 1.00 95.62 81 LEU A C 1
ATOM 686 O O . LEU A 1 81 ? -7.986 -7.312 8.837 1.00 95.62 81 LEU A O 1
ATOM 690 N N . MET A 1 82 ? -8.594 -6.061 10.593 1.00 94.69 82 MET A N 1
ATOM 691 C CA . MET A 1 82 ? -8.862 -4.845 9.811 1.00 94.69 82 MET A CA 1
ATOM 692 C C . MET A 1 82 ? -7.630 -4.360 9.031 1.00 94.69 82 MET A C 1
ATOM 694 O O . MET A 1 82 ? -7.754 -3.909 7.894 1.00 94.69 82 MET A O 1
ATOM 698 N N . LEU A 1 83 ? -6.431 -4.445 9.623 1.00 94.62 83 LEU A N 1
ATOM 699 C CA . LEU A 1 83 ? -5.189 -4.110 8.921 1.00 94.62 83 LEU A CA 1
ATOM 700 C C . LEU A 1 83 ? -4.897 -5.111 7.797 1.00 94.62 83 LEU A C 1
ATOM 702 O O . LEU A 1 83 ? -4.510 -4.700 6.706 1.00 94.62 83 LEU A O 1
ATOM 706 N N . SER A 1 84 ? -5.094 -6.404 8.061 1.00 94.38 84 SER A N 1
ATOM 707 C CA . SER A 1 84 ? -4.926 -7.467 7.070 1.00 94.38 84 SER A CA 1
ATOM 708 C C . SER A 1 84 ? -5.872 -7.281 5.884 1.00 94.38 84 SER A C 1
ATOM 710 O O . SER A 1 84 ? -5.428 -7.374 4.743 1.00 94.38 84 SER A O 1
ATOM 712 N N . ASP A 1 85 ? -7.144 -6.972 6.136 1.00 93.31 85 ASP A N 1
ATOM 713 C CA . ASP A 1 85 ? -8.141 -6.721 5.092 1.00 93.31 85 ASP A CA 1
ATOM 714 C C . ASP A 1 85 ? -7.763 -5.496 4.251 1.00 93.31 85 ASP A C 1
ATOM 716 O O . ASP A 1 85 ? -7.810 -5.550 3.023 1.00 93.31 85 ASP A O 1
ATOM 720 N N . ASN A 1 86 ? -7.284 -4.422 4.890 1.00 92.38 86 ASN A N 1
ATOM 721 C CA . ASN A 1 86 ? -6.816 -3.238 4.171 1.00 92.38 86 ASN A CA 1
ATOM 722 C C . ASN A 1 86 ? -5.597 -3.513 3.289 1.00 92.38 86 ASN A C 1
ATOM 724 O O . ASN A 1 86 ? -5.547 -3.055 2.150 1.00 92.38 86 ASN A O 1
ATOM 728 N N . LEU A 1 87 ? -4.616 -4.258 3.800 1.00 90.69 87 LEU A N 1
ATOM 729 C CA . LEU A 1 87 ? -3.439 -4.642 3.021 1.00 90.69 87 LEU A CA 1
ATOM 730 C C . LEU A 1 87 ? -3.813 -5.572 1.870 1.00 90.69 87 LEU A C 1
ATOM 732 O O . LEU A 1 87 ? -3.303 -5.407 0.768 1.00 90.69 87 LEU A O 1
ATOM 736 N N . LYS A 1 88 ? -4.725 -6.522 2.101 1.00 88.88 88 LYS A N 1
ATOM 737 C CA . LYS A 1 88 ? -5.230 -7.408 1.052 1.00 88.88 88 LYS A CA 1
ATOM 738 C C . LYS A 1 88 ? -5.902 -6.609 -0.063 1.00 88.88 88 LYS A C 1
ATOM 740 O O . LYS A 1 88 ? -5.634 -6.878 -1.230 1.00 88.88 88 LYS A O 1
ATOM 745 N N . HIS A 1 89 ? -6.734 -5.631 0.293 1.00 89.62 89 HIS A N 1
ATOM 746 C CA . HIS A 1 89 ? -7.407 -4.780 -0.679 1.00 89.62 89 HIS A CA 1
ATOM 747 C C . HIS A 1 89 ? -6.398 -4.050 -1.579 1.00 89.62 89 HIS A C 1
ATOM 749 O O . HIS A 1 89 ? -6.465 -4.171 -2.797 1.00 89.62 89 HIS A O 1
ATOM 755 N N . VAL A 1 90 ? -5.401 -3.406 -0.965 1.00 87.50 90 VAL A N 1
ATOM 756 C CA . VAL A 1 90 ? -4.330 -2.654 -1.643 1.00 87.50 90 VAL A CA 1
ATOM 757 C C . VAL A 1 90 ? -3.386 -3.527 -2.482 1.00 87.50 90 VAL A C 1
ATOM 759 O O . VAL A 1 90 ? -2.788 -3.043 -3.435 1.00 87.50 90 VAL A O 1
ATOM 762 N N . LEU A 1 91 ? -3.175 -4.789 -2.108 1.00 83.12 91 LEU A N 1
ATOM 763 C CA . LEU A 1 91 ? -2.197 -5.651 -2.784 1.00 83.12 91 LEU A CA 1
ATOM 764 C C . LEU A 1 91 ? -2.798 -6.572 -3.840 1.00 83.12 91 LEU A C 1
ATOM 766 O O . LEU A 1 91 ? -2.059 -7.071 -4.678 1.00 83.12 91 LEU 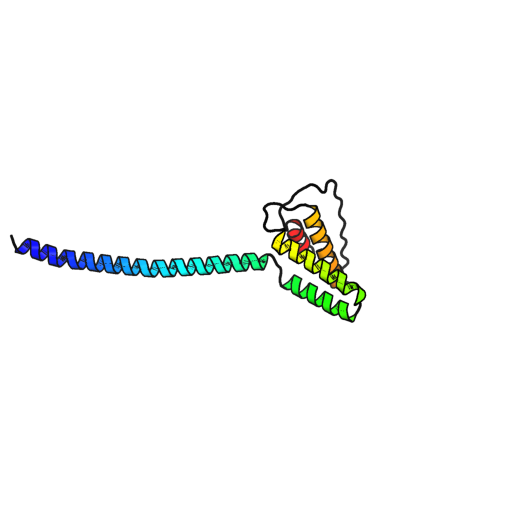A O 1
ATOM 770 N N . TYR A 1 92 ? -4.093 -6.873 -3.755 1.00 81.69 92 TYR A N 1
ATOM 771 C CA . TYR A 1 92 ? -4.705 -7.901 -4.601 1.00 81.69 92 TYR A CA 1
ATOM 772 C C . TYR A 1 92 ? -6.019 -7.464 -5.239 1.00 81.69 92 TYR A C 1
ATOM 774 O O . TYR A 1 92 ? -6.398 -8.001 -6.277 1.00 81.69 92 TYR A O 1
ATOM 782 N N . GLU A 1 93 ? -6.748 -6.534 -4.623 1.00 79.69 93 GLU A N 1
ATOM 783 C CA . GLU A 1 93 ? -8.072 -6.123 -5.104 1.00 79.69 93 GLU A CA 1
ATOM 784 C C . GLU A 1 93 ? -8.019 -4.806 -5.897 1.00 79.69 93 GLU A C 1
ATOM 786 O O . GLU A 1 93 ? -8.976 -4.490 -6.603 1.00 79.69 93 GLU A O 1
ATOM 791 N N . SER A 1 94 ? -6.893 -4.081 -5.844 1.00 77.06 94 SER A N 1
ATOM 792 C CA . SER A 1 94 ? -6.668 -2.810 -6.545 1.00 77.06 94 SER A CA 1
ATOM 793 C C . SER A 1 94 ? -5.829 -2.894 -7.825 1.00 77.06 94 SER A C 1
ATOM 795 O O . SER A 1 94 ? -5.666 -1.878 -8.493 1.00 77.06 94 SER A O 1
ATOM 797 N N . ASP A 1 95 ? -5.359 -4.078 -8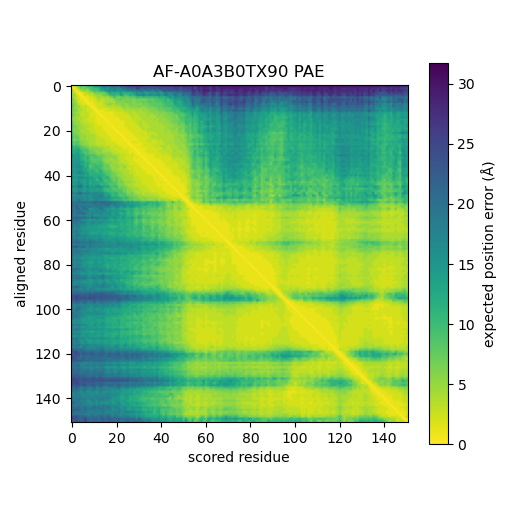.225 1.00 71.00 95 ASP A N 1
ATOM 798 C CA . ASP A 1 95 ? -4.573 -4.260 -9.462 1.00 71.00 95 ASP A CA 1
ATOM 799 C C . ASP A 1 95 ? -5.438 -4.267 -10.750 1.00 71.00 95 ASP A C 1
ATOM 801 O O . ASP A 1 95 ? -4.925 -4.297 -11.871 1.00 71.00 95 ASP A O 1
ATOM 805 N N . GLY A 1 96 ? -6.770 -4.259 -10.619 1.00 73.56 96 GLY A N 1
ATOM 806 C CA . GLY A 1 96 ? -7.716 -4.259 -11.740 1.00 73.56 96 GLY A CA 1
ATOM 807 C C . GLY A 1 96 ? -8.099 -2.862 -12.249 1.00 73.56 96 GLY A C 1
ATOM 808 O O . GLY A 1 96 ? -7.879 -1.847 -11.601 1.00 73.56 96 GLY A O 1
ATOM 809 N N . HIS A 1 97 ? -8.775 -2.795 -13.404 1.00 81.06 97 HIS A N 1
ATOM 810 C CA . HIS A 1 97 ? -9.333 -1.526 -13.912 1.00 81.06 97 HIS A CA 1
ATOM 811 C C . HIS A 1 97 ? -10.541 -1.036 -13.097 1.00 81.06 97 HIS A C 1
ATOM 813 O O . HIS A 1 97 ? -10.882 0.148 -13.133 1.00 81.06 97 HIS A O 1
ATOM 819 N N . LYS A 1 98 ? -11.229 -1.960 -12.420 1.00 88.25 98 LYS A N 1
ATOM 820 C CA . LYS A 1 98 ? -12.414 -1.693 -11.612 1.00 88.25 98 LYS A CA 1
ATOM 821 C C . LYS A 1 98 ? -12.470 -2.634 -10.414 1.00 88.25 98 LYS A C 1
ATOM 823 O O . LYS A 1 98 ? -12.058 -3.786 -10.520 1.00 88.25 98 LYS A O 1
ATOM 828 N N . VAL A 1 99 ? -13.046 -2.145 -9.323 1.00 90.62 99 VAL A N 1
ATOM 829 C CA . VAL A 1 99 ? -13.321 -2.891 -8.094 1.00 90.62 99 VAL A CA 1
ATOM 830 C C . VAL A 1 99 ? -14.758 -2.633 -7.643 1.00 90.62 99 VAL A C 1
ATOM 832 O O . VAL A 1 99 ? -15.327 -1.570 -7.914 1.00 90.62 99 VAL A O 1
ATOM 835 N N . ALA A 1 100 ? -15.371 -3.605 -6.966 1.00 91.75 100 ALA A N 1
ATOM 836 C CA . ALA A 1 100 ? -16.702 -3.438 -6.397 1.00 91.75 100 ALA A CA 1
ATOM 837 C C . ALA A 1 100 ? -16.710 -2.281 -5.387 1.00 91.75 100 ALA A C 1
ATOM 839 O O . ALA A 1 100 ? -15.871 -2.226 -4.488 1.00 91.75 100 ALA A O 1
ATOM 840 N N . LEU A 1 101 ? -17.709 -1.397 -5.487 1.00 92.56 101 LEU A N 1
ATOM 841 C CA . LEU A 1 101 ? -17.882 -0.272 -4.564 1.00 92.56 101 LEU A CA 1
ATOM 842 C C . LEU A 1 101 ? -17.925 -0.737 -3.102 1.00 92.56 101 LEU A C 1
ATOM 844 O O . LEU A 1 101 ? -17.441 -0.036 -2.223 1.00 92.56 101 LEU A O 1
ATOM 848 N N . GLN A 1 102 ? -18.491 -1.917 -2.839 1.00 92.19 102 GLN A N 1
ATOM 849 C CA . GLN A 1 102 ? -18.525 -2.490 -1.496 1.00 92.19 102 GLN A CA 1
ATOM 850 C C . GLN A 1 102 ? -17.117 -2.684 -0.911 1.00 92.19 102 GLN A C 1
ATOM 852 O O . GLN A 1 102 ? -16.891 -2.274 0.222 1.00 92.19 102 GLN A O 1
ATOM 857 N N . ASN A 1 103 ? -16.169 -3.219 -1.685 1.00 91.12 103 ASN A N 1
ATOM 858 C CA . ASN A 1 103 ? -14.807 -3.459 -1.203 1.00 91.12 103 ASN A CA 1
ATOM 859 C C . ASN A 1 103 ? -14.092 -2.138 -0.881 1.00 91.12 103 ASN A C 1
ATOM 861 O O . ASN A 1 103 ? -13.436 -2.032 0.149 1.00 91.12 103 ASN A O 1
ATOM 865 N N . GLU A 1 104 ? -14.277 -1.113 -1.718 1.00 92.94 104 GLU A N 1
ATOM 866 C CA . GLU A 1 104 ? -13.757 0.236 -1.451 1.00 92.94 104 GLU A CA 1
ATOM 867 C C . GLU A 1 104 ? -14.343 0.814 -0.162 1.00 92.94 104 GLU A C 1
ATOM 869 O O . GLU A 1 104 ? -13.630 1.388 0.655 1.00 92.94 104 GLU A O 1
ATOM 874 N N . LEU A 1 105 ? -15.646 0.643 0.064 1.00 93.81 105 LEU A N 1
ATOM 875 C CA . LEU A 1 105 ? -16.293 1.119 1.285 1.00 93.81 105 LEU A CA 1
ATOM 876 C C . LEU A 1 105 ? -15.804 0.377 2.531 1.00 93.81 105 LEU A C 1
ATOM 878 O O . LEU A 1 105 ? -15.625 1.017 3.564 1.00 93.81 105 LEU A O 1
ATOM 882 N N . ASP A 1 106 ? -15.585 -0.934 2.447 1.00 93.31 106 ASP A N 1
ATOM 883 C CA . ASP A 1 106 ? -15.051 -1.733 3.555 1.00 93.31 106 ASP A CA 1
ATOM 884 C C . ASP A 1 106 ? -13.608 -1.319 3.882 1.00 93.31 106 ASP A C 1
ATOM 886 O O . ASP A 1 106 ? -13.253 -1.133 5.051 1.00 93.31 106 ASP A O 1
ATOM 890 N N . TYR A 1 107 ? -12.803 -1.061 2.848 1.00 93.38 107 TYR A N 1
ATOM 891 C CA . TYR A 1 107 ? -11.463 -0.501 2.983 1.00 93.38 107 TYR A CA 1
ATOM 892 C C . TYR A 1 107 ? -11.475 0.878 3.669 1.00 93.38 107 TYR A C 1
ATOM 894 O O . TYR A 1 107 ? -10.742 1.109 4.639 1.00 93.38 107 TYR A O 1
ATOM 902 N N . ILE A 1 108 ? -12.353 1.788 3.229 1.00 94.12 108 ILE A N 1
ATOM 903 C CA . ILE A 1 108 ? -12.513 3.115 3.839 1.00 94.12 108 ILE A CA 1
ATOM 904 C C . ILE A 1 108 ? -12.992 3.020 5.287 1.00 94.12 108 ILE A C 1
ATOM 906 O O . ILE A 1 108 ? -12.477 3.736 6.146 1.00 94.12 108 ILE A O 1
ATOM 910 N N . ASP A 1 109 ? -13.950 2.147 5.590 1.00 94.69 109 ASP A N 1
ATOM 911 C CA . ASP A 1 109 ? -14.461 1.972 6.949 1.00 94.69 109 ASP A CA 1
ATOM 912 C C . ASP A 1 109 ? -13.337 1.551 7.908 1.00 94.69 109 ASP A C 1
ATOM 914 O O . ASP A 1 109 ? -13.177 2.137 8.986 1.00 94.69 109 ASP A O 1
ATOM 918 N N . ASN A 1 110 ? -12.514 0.586 7.492 1.00 94.50 110 ASN A N 1
ATOM 919 C CA . ASN A 1 110 ? -11.345 0.150 8.246 1.00 94.50 110 ASN A CA 1
ATOM 920 C C . ASN A 1 110 ? -10.313 1.277 8.391 1.00 94.50 110 ASN A C 1
ATOM 922 O O . ASN A 1 110 ? -9.811 1.517 9.492 1.00 94.50 110 ASN A O 1
ATOM 926 N N . TYR A 1 111 ? -10.022 2.004 7.309 1.00 92.12 111 TYR A N 1
ATOM 927 C CA . TYR A 1 111 ? -9.090 3.133 7.323 1.00 92.12 111 TYR A CA 1
ATOM 928 C C . TYR A 1 111 ? -9.529 4.237 8.298 1.00 92.12 111 TYR A C 1
ATOM 930 O O . TYR A 1 111 ? -8.751 4.671 9.152 1.00 92.12 111 TYR A O 1
ATOM 938 N N . ILE A 1 112 ? -10.794 4.661 8.225 1.00 92.56 112 ILE A N 1
ATOM 939 C CA . ILE A 1 112 ? -11.366 5.684 9.107 1.00 92.56 112 ILE A CA 1
ATOM 940 C C . ILE A 1 112 ? -11.364 5.216 10.561 1.00 92.56 112 ILE A C 1
ATOM 942 O O . ILE A 1 112 ? -11.124 6.021 11.460 1.00 92.56 112 ILE A O 1
ATOM 946 N N . ALA A 1 113 ? -11.601 3.931 10.823 1.00 92.31 113 ALA A N 1
ATOM 947 C CA . ALA A 1 113 ? -11.530 3.396 12.176 1.00 92.31 113 ALA A CA 1
ATOM 948 C C . ALA A 1 113 ? -10.115 3.503 12.770 1.00 92.31 113 ALA A C 1
ATOM 950 O O . ALA A 1 113 ? -9.976 3.958 13.906 1.00 92.31 113 ALA A O 1
ATOM 951 N N . PHE A 1 114 ? -9.068 3.175 12.002 1.00 92.38 114 PHE A N 1
ATOM 952 C CA . PHE A 1 114 ? -7.680 3.406 12.426 1.00 92.38 114 PHE A CA 1
ATOM 953 C C . PHE A 1 114 ? -7.396 4.887 12.683 1.00 92.38 114 PHE A C 1
ATOM 955 O O . PHE A 1 114 ? -6.788 5.235 13.696 1.00 92.38 114 PHE A O 1
ATOM 962 N N . GLN A 1 115 ? -7.869 5.765 11.797 1.00 90.56 115 GLN A N 1
ATOM 963 C CA . GLN A 1 115 ? -7.699 7.208 11.957 1.00 90.56 115 GLN A CA 1
ATOM 964 C C . GLN A 1 115 ? -8.375 7.728 13.228 1.00 90.56 115 GLN A C 1
ATOM 966 O O . GLN A 1 115 ? -7.742 8.442 13.998 1.00 90.56 115 GLN A O 1
ATOM 971 N N . LYS A 1 116 ? -9.611 7.299 13.506 1.00 90.88 116 LYS A N 1
ATOM 972 C CA . LYS A 1 116 ? -10.351 7.662 14.725 1.00 90.88 116 LYS A CA 1
ATOM 973 C C . LYS A 1 116 ? -9.633 7.245 15.998 1.00 90.88 116 LYS A C 1
ATOM 975 O O . LYS A 1 116 ? -9.592 8.026 16.939 1.00 90.88 116 LYS A O 1
ATOM 980 N N . ILE A 1 117 ? -9.069 6.037 16.017 1.00 90.38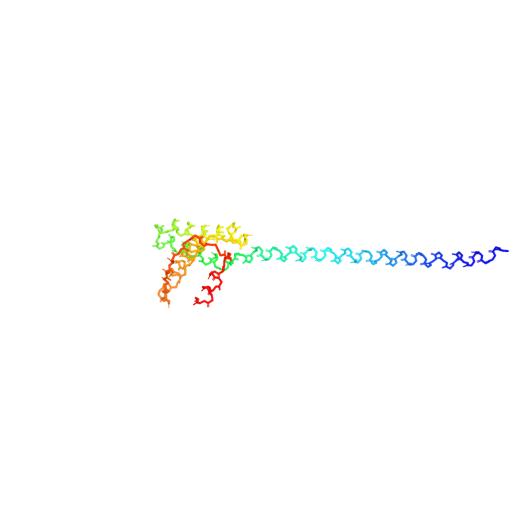 117 ILE A N 1
ATOM 981 C CA . ILE A 1 117 ? -8.282 5.554 17.156 1.00 90.38 117 ILE A CA 1
ATOM 982 C C . ILE A 1 117 ? -7.045 6.436 17.356 1.00 90.38 117 ILE A C 1
ATOM 984 O O . ILE A 1 117 ? -6.718 6.817 18.473 1.00 90.38 117 ILE A O 1
ATOM 988 N N . ARG A 1 118 ? -6.351 6.786 16.270 1.00 86.94 118 ARG A N 1
ATOM 989 C CA . ARG A 1 118 ? -5.115 7.570 16.342 1.00 86.94 118 ARG A CA 1
ATOM 990 C C . ARG A 1 118 ? -5.346 9.029 16.728 1.00 86.94 118 ARG A C 1
ATOM 992 O O . ARG A 1 118 ? -4.495 9.624 17.381 1.00 86.94 118 ARG A O 1
ATOM 999 N N . THR A 1 119 ? -6.459 9.618 16.304 1.00 87.25 119 THR A N 1
ATOM 1000 C CA . THR A 1 119 ? -6.798 11.015 16.602 1.00 87.25 119 THR A CA 1
ATOM 1001 C C . THR A 1 119 ? -7.711 11.159 17.812 1.00 87.25 119 THR A C 1
ATOM 1003 O O . THR A 1 119 ? -8.256 12.246 18.027 1.00 87.25 119 THR A O 1
ATOM 1006 N N . GLU A 1 120 ? -7.902 10.087 18.583 1.00 80.44 120 GLU A N 1
ATOM 1007 C CA . GLU A 1 120 ? -8.704 10.096 19.800 1.00 80.44 120 GLU A CA 1
ATOM 1008 C C . GLU A 1 120 ? -8.221 11.239 20.711 1.00 80.44 120 GLU A C 1
ATOM 1010 O O . GLU A 1 120 ? -7.028 11.390 20.967 1.00 80.44 120 GLU A O 1
ATOM 1015 N N . ASN A 1 121 ? -9.149 12.098 21.144 1.00 77.69 121 ASN A N 1
ATOM 1016 C CA . ASN A 1 121 ? -8.905 13.314 21.941 1.00 77.69 121 ASN A CA 1
ATOM 1017 C C . ASN A 1 121 ? -8.203 14.495 21.237 1.00 77.69 121 ASN A C 1
ATOM 1019 O O . ASN A 1 121 ? -8.021 15.536 21.863 1.00 77.69 121 ASN A O 1
ATOM 1023 N N . ILE A 1 122 ? -7.844 14.378 19.954 1.00 85.06 122 ILE A N 1
ATOM 1024 C CA . ILE A 1 122 ? -7.185 15.454 19.186 1.00 85.06 122 ILE A CA 1
ATOM 1025 C C . ILE A 1 122 ? -8.124 16.030 18.121 1.00 85.06 122 ILE A C 1
ATOM 1027 O O . ILE A 1 122 ? -8.208 17.247 17.957 1.00 85.06 122 ILE A O 1
ATOM 1031 N N . LYS A 1 123 ? -8.828 15.166 17.380 1.00 84.75 123 LYS A N 1
ATOM 1032 C CA . LYS A 1 123 ? -9.758 15.562 16.313 1.00 84.75 123 LYS A CA 1
ATOM 1033 C C . LYS A 1 123 ? -11.016 14.700 16.345 1.00 84.75 123 LYS A C 1
ATOM 1035 O O . LYS A 1 123 ? -10.938 13.481 16.495 1.00 84.75 123 LYS A O 1
ATOM 1040 N N . THR A 1 124 ? -12.165 15.327 16.107 1.00 86.62 124 THR A N 1
ATOM 1041 C CA . THR A 1 124 ? -13.431 14.622 15.876 1.00 86.62 124 THR A CA 1
ATOM 1042 C C . THR A 1 124 ? -13.562 14.301 14.391 1.00 86.62 124 THR A C 1
ATOM 1044 O O . THR A 1 124 ? -13.618 15.209 13.566 1.00 86.62 124 THR A O 1
ATOM 1047 N N . ILE A 1 125 ? -13.614 13.012 14.047 1.00 89.38 125 ILE A N 1
ATOM 1048 C CA . ILE A 1 125 ? -13.847 12.555 12.670 1.00 89.38 125 ILE A CA 1
ATOM 1049 C C . ILE A 1 125 ? -15.312 12.140 12.531 1.00 89.38 125 ILE A C 1
ATOM 1051 O O . ILE A 1 125 ? -15.729 11.093 13.040 1.00 89.38 125 ILE A O 1
ATOM 1055 N N . GLU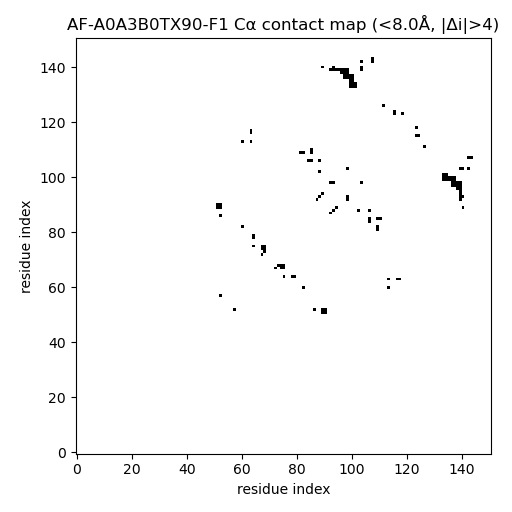 A 1 126 ? -16.081 12.934 11.794 1.00 89.00 126 GLU A N 1
ATOM 1056 C CA . GLU A 1 126 ? -17.439 12.588 11.381 1.00 89.00 126 GLU A CA 1
ATOM 1057 C C . GLU A 1 126 ? -17.411 11.953 9.992 1.00 89.00 126 GLU A C 1
ATOM 1059 O O . GLU A 1 126 ? -16.909 12.524 9.029 1.00 89.00 126 GLU A O 1
ATOM 1064 N N . TYR A 1 127 ? -17.937 10.736 9.896 1.00 90.50 127 TYR A N 1
ATOM 1065 C CA . TYR A 1 127 ? -17.979 9.969 8.657 1.00 90.50 127 TYR A CA 1
ATOM 1066 C C . TYR A 1 127 ? -19.350 9.316 8.549 1.00 90.50 127 TYR A C 1
ATOM 1068 O O . TYR A 1 127 ? -19.769 8.587 9.451 1.00 90.50 127 TYR A O 1
ATOM 1076 N N . SER A 1 128 ? -20.052 9.609 7.458 1.00 91.38 128 SER A N 1
ATOM 1077 C CA . SER A 1 128 ? -21.349 9.027 7.134 1.00 91.38 128 SER A CA 1
ATOM 1078 C C . SER A 1 128 ? -21.406 8.714 5.645 1.00 91.38 128 SER A C 1
ATOM 1080 O O . SER A 1 128 ? -20.785 9.394 4.828 1.00 91.38 128 SER A O 1
ATOM 1082 N N . LYS A 1 129 ? -22.148 7.667 5.291 1.00 89.56 129 LYS A N 1
ATOM 1083 C CA . LYS A 1 129 ? -22.310 7.211 3.912 1.00 89.56 129 LYS A CA 1
ATOM 1084 C C . LYS A 1 129 ? -23.784 6.985 3.614 1.00 89.56 129 LYS A C 1
ATOM 1086 O O . LYS A 1 129 ? -24.495 6.376 4.409 1.00 89.56 129 LYS A O 1
ATOM 1091 N N . LYS A 1 130 ? -24.245 7.471 2.460 1.00 91.69 130 LYS A N 1
ATOM 1092 C CA . LYS A 1 130 ? -25.596 7.228 1.939 1.00 91.69 130 LYS A CA 1
ATOM 1093 C C . LYS A 1 130 ? -25.469 6.630 0.547 1.00 91.69 130 LYS A C 1
ATOM 1095 O O . LYS A 1 130 ? -25.080 7.321 -0.388 1.00 91.69 130 LYS A O 1
ATOM 1100 N N . ILE A 1 131 ? -25.773 5.342 0.430 1.00 90.12 131 ILE A N 1
ATOM 1101 C CA . ILE A 1 131 ? -25.514 4.565 -0.783 1.00 90.12 131 ILE A CA 1
ATOM 1102 C C . ILE A 1 131 ? -26.839 4.068 -1.339 1.00 90.12 131 ILE A C 1
ATOM 1104 O O . ILE A 1 131 ? -27.614 3.420 -0.640 1.00 90.12 131 ILE A O 1
ATOM 1108 N N . THR A 1 132 ? -27.098 4.384 -2.605 1.00 86.88 132 THR A N 1
ATOM 1109 C CA . THR A 1 132 ? -28.338 3.994 -3.286 1.00 86.88 132 THR A CA 1
ATOM 1110 C C . THR A 1 132 ? -28.217 2.626 -3.958 1.00 86.88 132 THR A C 1
ATOM 1112 O O . THR A 1 132 ? -29.208 1.913 -4.069 1.00 86.88 132 THR A O 1
ATOM 1115 N N . ASN A 1 133 ? -27.016 2.234 -4.400 1.00 86.00 133 ASN A N 1
ATOM 1116 C CA . ASN A 1 133 ? -26.784 0.946 -5.053 1.00 86.00 133 ASN A CA 1
ATOM 1117 C C . ASN A 1 133 ? -25.325 0.482 -4.891 1.00 86.00 133 ASN A C 1
ATOM 1119 O O . ASN A 1 133 ? -24.406 1.124 -5.398 1.00 86.00 133 ASN A O 1
ATOM 1123 N N . PHE A 1 134 ? -25.148 -0.671 -4.247 1.00 83.81 134 PHE A N 1
ATOM 1124 C CA . PHE A 1 134 ? -23.853 -1.297 -3.958 1.00 83.81 134 PHE A CA 1
ATOM 1125 C C . PHE A 1 134 ? -23.254 -2.093 -5.126 1.00 83.81 134 PHE A C 1
ATOM 1127 O O . PHE A 1 134 ? -22.100 -2.496 -5.057 1.00 83.81 134 PHE A O 1
ATOM 1134 N N . LYS A 1 135 ? -24.008 -2.317 -6.210 1.00 86.75 135 LYS A N 1
ATOM 1135 C CA . LYS A 1 135 ? -23.571 -3.120 -7.367 1.00 86.75 135 LYS A CA 1
ATOM 1136 C C . LYS A 1 135 ? -22.709 -2.349 -8.374 1.00 86.75 135 LYS A C 1
ATOM 1138 O O . LYS A 1 135 ? -22.495 -2.831 -9.480 1.00 86.75 135 LYS A O 1
ATOM 1143 N N . HIS A 1 136 ? -22.285 -1.136 -8.035 1.00 88.81 136 HIS A N 1
ATOM 1144 C CA . HIS A 1 136 ? -21.408 -0.354 -8.897 1.00 88.81 136 HIS A CA 1
ATOM 1145 C C . HIS A 1 136 ? -19.966 -0.823 -8.761 1.00 88.81 136 HIS A C 1
ATOM 1147 O O . HIS A 1 136 ? -19.539 -1.251 -7.691 1.00 88.81 136 HIS A O 1
ATOM 1153 N N . GLU A 1 137 ? -19.217 -0.668 -9.843 1.00 91.69 137 GLU A N 1
ATOM 1154 C CA . GLU A 1 137 ? -17.774 -0.837 -9.841 1.00 91.69 137 GLU A CA 1
ATOM 1155 C C . GLU A 1 137 ? -17.116 0.508 -10.136 1.00 91.69 137 GLU A C 1
ATOM 1157 O O . GLU A 1 137 ? -17.566 1.244 -11.022 1.00 91.69 137 GLU A O 1
ATOM 1162 N N . ILE A 1 138 ? -16.064 0.827 -9.392 1.00 91.19 138 ILE A N 1
ATOM 1163 C CA . ILE A 1 138 ? -15.324 2.086 -9.499 1.00 91.19 138 ILE A CA 1
ATOM 1164 C C . ILE A 1 138 ? -13.836 1.813 -9.701 1.00 91.19 138 ILE A C 1
ATOM 1166 O O . ILE A 1 138 ? -13.388 0.679 -9.551 1.00 91.19 138 ILE A O 1
ATOM 1170 N N . ALA A 1 139 ? -13.075 2.844 -10.073 1.00 90.25 139 ALA A N 1
ATOM 1171 C CA . ALA A 1 139 ? -11.621 2.731 -10.103 1.00 90.25 139 ALA A CA 1
ATOM 1172 C C . ALA A 1 139 ? -11.101 2.452 -8.678 1.00 90.25 139 ALA A C 1
ATOM 1174 O O . ALA A 1 139 ? -11.585 3.096 -7.739 1.00 90.25 139 ALA A O 1
ATOM 1175 N N . PRO A 1 140 ? -10.156 1.514 -8.513 1.00 90.19 140 PRO A N 1
ATOM 1176 C CA . PRO A 1 140 ? -9.622 1.182 -7.203 1.00 90.19 140 PRO A CA 1
ATOM 1177 C C . PRO A 1 140 ? -8.864 2.358 -6.591 1.00 90.19 140 PRO A C 1
ATOM 1179 O O . PRO A 1 140 ? -8.281 3.183 -7.296 1.00 90.19 140 PRO A O 1
ATOM 1182 N N . LEU A 1 141 ? -8.885 2.427 -5.264 1.00 89.38 141 LEU A N 1
ATOM 1183 C CA . LEU A 1 141 ? -8.232 3.433 -4.430 1.00 89.38 141 LEU A CA 1
ATOM 1184 C C . LEU A 1 141 ? -8.652 4.888 -4.743 1.00 89.38 141 LEU A C 1
ATOM 1186 O O . LEU A 1 141 ? -8.017 5.856 -4.302 1.00 89.38 141 LEU A O 1
ATOM 1190 N N . LEU A 1 142 ? -9.754 5.078 -5.474 1.00 89.50 142 LEU A N 1
ATOM 1191 C CA . LEU A 1 142 ? -10.242 6.400 -5.859 1.00 89.50 142 LEU A CA 1
ATOM 1192 C C . LEU A 1 142 ? -10.741 7.179 -4.639 1.00 89.50 142 LEU A C 1
ATOM 1194 O O . LEU A 1 142 ? -10.426 8.360 -4.480 1.00 89.50 142 LEU A O 1
ATOM 1198 N N . LEU A 1 143 ? -11.517 6.526 -3.769 1.00 90.75 143 LEU A N 1
ATOM 1199 C CA . LEU A 1 143 ? -12.128 7.187 -2.614 1.00 90.75 143 LEU A CA 1
ATOM 1200 C C . LEU A 1 143 ? -11.083 7.540 -1.556 1.00 90.75 143 LEU A C 1
ATOM 1202 O O . LEU A 1 143 ? -11.132 8.629 -0.979 1.00 90.75 143 LEU A O 1
ATOM 1206 N N . ILE A 1 144 ? -10.114 6.649 -1.333 1.00 89.06 144 ILE A N 1
ATOM 1207 C CA . ILE A 1 144 ? -9.074 6.871 -0.326 1.00 89.06 144 ILE A CA 1
ATOM 1208 C C . ILE A 1 144 ? -8.203 8.067 -0.680 1.00 89.06 144 ILE A C 1
ATOM 1210 O O . ILE A 1 144 ? -7.948 8.896 0.186 1.00 89.06 144 ILE A O 1
ATOM 1214 N N . THR A 1 145 ? -7.863 8.240 -1.960 1.00 85.75 145 THR A N 1
ATOM 1215 C CA . THR A 1 145 ? -7.067 9.380 -2.436 1.00 85.75 145 THR A CA 1
ATOM 1216 C C . THR A 1 145 ? -7.692 10.725 -2.047 1.00 85.75 145 THR A C 1
ATOM 1218 O O . THR A 1 145 ? -6.981 11.676 -1.728 1.00 85.75 145 THR A O 1
ATOM 1221 N N . ILE A 1 146 ? -9.026 10.809 -2.036 1.00 87.38 146 ILE A N 1
ATOM 1222 C CA . ILE A 1 146 ? -9.758 12.011 -1.614 1.00 87.38 146 ILE A CA 1
ATOM 1223 C C . ILE A 1 146 ? -9.752 12.128 -0.085 1.00 87.38 146 ILE A C 1
ATOM 1225 O O . ILE A 1 146 ? -9.450 13.190 0.457 1.00 87.38 146 ILE A O 1
ATOM 1229 N N . ILE A 1 147 ? -10.060 11.035 0.615 1.00 88.62 147 ILE A N 1
ATOM 1230 C CA . ILE A 1 147 ? -10.201 11.005 2.076 1.00 88.62 147 ILE A CA 1
ATOM 1231 C C . ILE A 1 147 ? -8.879 11.316 2.787 1.00 88.62 147 ILE A C 1
ATOM 1233 O O . ILE A 1 147 ? -8.882 12.072 3.757 1.00 88.62 147 ILE A O 1
ATOM 1237 N N . GLU A 1 148 ? -7.749 10.803 2.296 1.00 84.81 148 GLU A N 1
ATOM 1238 C CA . GLU A 1 148 ? -6.427 11.072 2.879 1.00 84.81 148 GLU A CA 1
ATOM 1239 C C . GLU A 1 148 ? -6.058 12.554 2.864 1.00 84.81 148 GLU A C 1
ATOM 1241 O O . GLU A 1 148 ? -5.344 13.015 3.747 1.00 84.81 148 GLU A O 1
ATOM 1246 N N . LYS A 1 149 ? -6.539 13.323 1.880 1.00 80.31 149 LYS A N 1
ATOM 1247 C CA . LYS A 1 149 ? -6.266 14.765 1.795 1.00 80.31 149 LYS A CA 1
ATOM 1248 C C . LYS A 1 149 ? -7.095 15.587 2.781 1.00 80.31 149 LYS A C 1
ATOM 1250 O O . LYS A 1 149 ? -6.742 16.733 3.046 1.00 80.31 149 LYS A O 1
ATOM 1255 N N . CYS A 1 150 ? -8.191 15.032 3.293 1.00 77.25 150 CYS A N 1
ATOM 1256 C CA . CYS A 1 150 ? -9.106 15.723 4.199 1.00 77.25 150 CYS A CA 1
ATOM 1257 C C . CYS A 1 150 ? -8.788 15.513 5.690 1.00 77.25 150 CYS A C 1
ATOM 1259 O O . CYS A 1 150 ? -9.361 16.222 6.518 1.00 77.25 150 CYS A O 1
ATOM 1261 N N . LEU A 1 151 ? -7.925 14.553 6.041 1.00 72.81 151 LEU A N 1
ATOM 1262 C CA . LEU A 1 151 ? -7.608 14.153 7.423 1.00 72.81 151 LEU A CA 1
ATOM 1263 C C . LEU A 1 151 ? -6.255 14.699 7.900 1.00 72.81 151 LEU A C 1
ATOM 1265 O O . LEU A 1 151 ? -6.197 15.216 9.052 1.00 72.81 151 LEU A O 1
#

pLDDT: mean 88.51, std 7.84, range [58.09, 96.44]

Solvent-accessible surface area (backbone atoms only — not comparable to full-atom values): 8693 Å² total; per-residue (Å²): 124,65,68,66,55,52,55,50,51,66,54,48,52,56,52,53,49,53,50,49,50,51,51,51,51,53,51,54,56,49,49,55,53,52,50,53,52,51,51,51,48,53,51,48,52,51,48,52,62,51,58,61,50,57,66,68,60,51,54,48,52,51,51,51,43,52,55,30,50,74,78,42,51,90,53,31,68,58,52,52,50,44,50,50,51,41,51,44,40,54,73,67,53,40,83,49,85,53,26,53,42,53,60,55,50,53,41,48,52,42,51,51,50,54,49,49,66,74,29,59,98,76,57,89,83,86,83,88,87,87,83,91,66,68,88,44,68,37,58,46,70,55,68,54,64,56,52,66,76,75,111